Protein AF-A0A4S5A8Y5-F1 (afdb_monomer_lite)

Foldseek 3Di:
DQCVPDDLVRQQVVVQVVCVVVVHGDHDPGSVVVVVVCVVVVSDPPPPPDPPPPPPPDDDDD

Radius of gyration: 18.38 Å; chains: 1; bounding box: 37×41×47 Å

pLDDT: mean 76.52, std 15.6, range [49.47, 97.44]

Secondary structure (DSSP, 8-state):
---TT--HHHHHHHHHHHHHTTT-----S-HHHHHHHHHHTT---TT---------------

Structure (mmCIF, N/CA/C/O backbone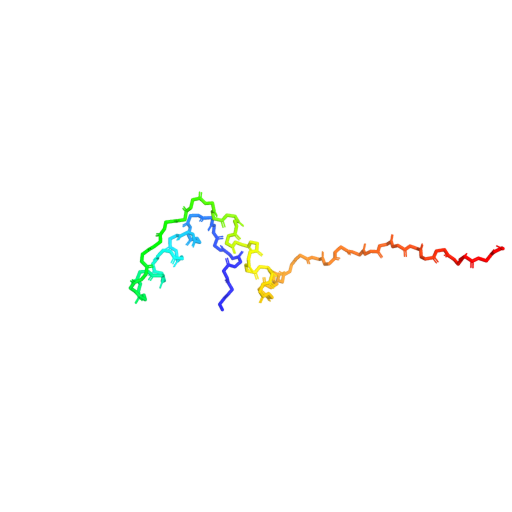):
data_AF-A0A4S5A8Y5-F1
#
_entry.id   AF-A0A4S5A8Y5-F1
#
loop_
_atom_site.group_PDB
_atom_site.id
_atom_site.type_symbol
_atom_site.label_atom_id
_atom_site.label_alt_id
_atom_site.label_comp_id
_atom_site.label_asym_id
_atom_site.label_entity_id
_atom_site.label_seq_id
_atom_site.pdbx_PDB_ins_code
_atom_site.Cartn_x
_atom_site.Cartn_y
_atom_site.Cartn_z
_atom_site.occupancy
_atom_site.B_iso_or_equiv
_atom_site.auth_seq_id
_atom_site.auth_comp_id
_atom_site.auth_asym_id
_atom_site.auth_atom_id
_atom_site.pdbx_PDB_model_num
ATOM 1 N N . MET A 1 1 ? 12.840 -2.629 1.480 1.00 51.50 1 MET A N 1
ATOM 2 C CA . MET A 1 1 ? 11.979 -3.659 0.858 1.00 51.50 1 MET A CA 1
ATOM 3 C C . MET A 1 1 ? 11.599 -3.193 -0.540 1.00 51.50 1 MET A C 1
ATOM 5 O O . MET A 1 1 ? 11.246 -2.032 -0.698 1.00 51.50 1 MET A O 1
ATOM 9 N N . ARG A 1 2 ? 11.778 -4.034 -1.566 1.00 57.62 2 ARG A N 1
ATOM 10 C CA . ARG A 1 2 ? 11.504 -3.681 -2.970 1.00 57.62 2 ARG A CA 1
ATOM 11 C C . ARG A 1 2 ? 10.077 -4.120 -3.324 1.00 57.62 2 ARG A C 1
ATOM 13 O O . ARG A 1 2 ? 9.856 -5.285 -3.615 1.00 57.62 2 ARG A O 1
ATOM 20 N N . HIS A 1 3 ? 9.113 -3.198 -3.302 1.00 61.78 3 HIS A N 1
ATOM 21 C CA . HIS A 1 3 ? 7.708 -3.464 -3.678 1.00 61.78 3 HIS A CA 1
ATOM 22 C C . HIS A 1 3 ? 7.471 -3.438 -5.197 1.00 61.78 3 HIS A C 1
ATOM 24 O O . HIS A 1 3 ? 6.337 -3.447 -5.659 1.00 61.78 3 HIS A O 1
ATOM 30 N N . SER A 1 4 ? 8.543 -3.399 -5.991 1.00 62.09 4 SER A N 1
ATOM 31 C CA . SER A 1 4 ? 8.517 -3.216 -7.446 1.00 62.09 4 SER A CA 1
ATOM 32 C C . SER A 1 4 ? 7.812 -4.349 -8.209 1.00 62.09 4 SER A C 1
ATOM 34 O O . SER A 1 4 ? 7.524 -4.177 -9.388 1.00 62.09 4 SER A O 1
ATOM 36 N N . HIS A 1 5 ? 7.558 -5.482 -7.545 1.00 71.19 5 HIS A N 1
ATOM 37 C CA . HIS A 1 5 ? 6.944 -6.691 -8.103 1.00 71.19 5 HIS A CA 1
ATOM 38 C C . HIS A 1 5 ? 5.468 -6.852 -7.705 1.00 71.19 5 HIS A C 1
ATOM 40 O O . HIS A 1 5 ? 4.812 -7.761 -8.202 1.00 71.19 5 HIS A O 1
ATOM 46 N N . LEU A 1 6 ? 4.956 -6.018 -6.792 1.00 79.38 6 LEU A N 1
ATOM 47 C CA . LEU A 1 6 ? 3.554 -6.073 -6.385 1.00 79.38 6 LEU A CA 1
ATOM 48 C C . LEU A 1 6 ? 2.684 -5.404 -7.450 1.00 79.38 6 LEU A C 1
ATOM 50 O O . LEU A 1 6 ? 3.030 -4.333 -7.959 1.00 79.38 6 LEU A O 1
ATOM 54 N N . ASP A 1 7 ? 1.549 -6.026 -7.755 1.00 85.94 7 ASP A N 1
ATOM 55 C CA . ASP A 1 7 ? 0.476 -5.344 -8.468 1.00 85.94 7 ASP A CA 1
ATOM 56 C C . ASP A 1 7 ? -0.173 -4.264 -7.578 1.00 85.94 7 ASP A C 1
ATOM 58 O O . ASP A 1 7 ? 0.145 -4.105 -6.394 1.00 85.94 7 ASP A O 1
ATOM 62 N N . GLU A 1 8 ? -1.048 -3.455 -8.168 1.00 85.19 8 GLU A N 1
ATOM 63 C CA . GLU A 1 8 ? -1.645 -2.293 -7.500 1.00 85.19 8 GLU A CA 1
ATOM 64 C C . GLU A 1 8 ? -2.508 -2.680 -6.293 1.00 85.19 8 GLU A C 1
ATOM 66 O O . GLU A 1 8 ? -2.474 -1.993 -5.270 1.00 85.19 8 GLU A O 1
ATOM 71 N N . ALA A 1 9 ? -3.226 -3.801 -6.380 1.00 87.62 9 ALA A N 1
ATOM 72 C CA . ALA A 1 9 ? -4.070 -4.297 -5.300 1.00 87.62 9 ALA A CA 1
ATOM 73 C C . ALA A 1 9 ? -3.224 -4.823 -4.132 1.00 87.62 9 ALA A C 1
ATOM 75 O O . ALA A 1 9 ? -3.475 -4.481 -2.974 1.00 87.62 9 ALA A O 1
ATOM 76 N N . ALA A 1 10 ? -2.179 -5.595 -4.429 1.00 88.62 10 ALA A N 1
ATOM 77 C CA . ALA A 1 10 ? -1.251 -6.109 -3.433 1.00 88.62 10 ALA A CA 1
ATOM 78 C C . ALA A 1 10 ? -0.466 -4.981 -2.749 1.00 88.62 10 ALA A C 1
ATOM 80 O O . ALA A 1 10 ? -0.220 -5.039 -1.543 1.00 88.62 10 ALA A O 1
ATOM 81 N N . LEU A 1 11 ? -0.108 -3.925 -3.488 1.00 88.94 11 LEU A N 1
ATOM 82 C CA . LEU A 1 11 ? 0.535 -2.746 -2.915 1.00 88.94 11 LEU A CA 1
ATOM 83 C C . LEU A 1 11 ? -0.401 -1.996 -1.961 1.00 88.94 11 LEU A C 1
ATOM 85 O O . LEU A 1 11 ? 0.021 -1.640 -0.862 1.00 88.94 11 LEU A O 1
ATOM 89 N N . ALA A 1 12 ? -1.656 -1.773 -2.359 1.00 91.69 12 ALA A N 1
ATOM 90 C CA . ALA A 1 12 ? -2.652 -1.117 -1.516 1.00 91.69 12 ALA A CA 1
ATOM 91 C C . ALA A 1 12 ? -2.881 -1.890 -0.209 1.00 91.69 12 ALA A C 1
ATOM 93 O O . ALA A 1 12 ? -2.748 -1.318 0.871 1.00 91.69 12 ALA A O 1
ATOM 94 N N . ALA A 1 13 ? -3.115 -3.202 -0.305 1.00 93.00 13 ALA A N 1
ATOM 95 C CA . ALA A 1 13 ? -3.321 -4.064 0.856 1.00 93.00 13 ALA A CA 1
ATOM 96 C C . ALA A 1 13 ? -2.109 -4.070 1.801 1.00 93.00 13 ALA A C 1
ATOM 98 O O . ALA A 1 13 ? -2.263 -4.010 3.022 1.00 93.00 13 ALA A O 1
ATOM 99 N N . TRP A 1 14 ? -0.891 -4.093 1.249 1.00 92.06 14 TRP A N 1
ATOM 100 C CA . TRP A 1 14 ? 0.326 -4.014 2.052 1.00 92.06 14 TRP A CA 1
ATOM 101 C C . TRP A 1 14 ? 0.439 -2.681 2.803 1.00 92.06 14 TRP A C 1
ATOM 103 O O . TRP A 1 14 ? 0.776 -2.687 3.989 1.00 92.06 14 TRP A O 1
ATOM 113 N N . VAL A 1 15 ? 0.140 -1.549 2.154 1.00 92.19 15 VAL A N 1
ATOM 114 C CA . VAL A 1 15 ? 0.161 -0.230 2.810 1.00 92.19 15 VAL A CA 1
ATOM 115 C C . VAL A 1 15 ? -0.864 -0.180 3.937 1.00 92.19 15 VAL A C 1
ATOM 117 O O . VAL A 1 15 ? -0.512 0.169 5.062 1.00 92.19 15 VAL A O 1
ATOM 120 N N . GLU A 1 16 ? -2.108 -0.572 3.663 1.00 95.19 16 GLU A N 1
ATOM 121 C CA . GLU A 1 16 ? -3.190 -0.539 4.651 1.00 95.19 16 GLU A CA 1
ATOM 122 C C . GLU A 1 16 ? -2.870 -1.418 5.862 1.00 95.19 16 GLU A C 1
ATOM 124 O O . GLU A 1 16 ? -2.959 -0.954 6.999 1.00 95.19 16 GLU A O 1
ATOM 129 N N . SER A 1 17 ? -2.393 -2.646 5.633 1.00 95.12 17 SER A N 1
ATOM 130 C CA . SER A 1 17 ? -1.960 -3.541 6.709 1.00 95.12 17 SER A CA 1
ATOM 131 C C . SER A 1 17 ? -0.786 -2.968 7.506 1.00 95.12 17 SER A C 1
ATOM 133 O O . SER A 1 17 ? -0.752 -3.108 8.729 1.00 95.12 17 SER A O 1
ATOM 135 N N . SER A 1 18 ? 0.178 -2.331 6.838 1.00 93.75 18 SER A N 1
ATOM 136 C CA . SER A 1 18 ? 1.365 -1.773 7.496 1.00 93.75 18 SER A CA 1
ATOM 137 C C . SER A 1 18 ? 1.014 -0.578 8.380 1.00 93.75 18 SER A C 1
ATOM 139 O O . SER A 1 18 ? 1.548 -0.446 9.480 1.00 93.75 18 SER A O 1
ATOM 141 N N . CYS A 1 19 ? 0.112 0.287 7.920 1.00 95.56 19 CYS A N 1
ATOM 142 C CA . CYS A 1 19 ? -0.369 1.432 8.686 1.00 95.56 19 CYS A CA 1
ATOM 143 C C . CYS A 1 19 ? -1.294 0.991 9.837 1.00 95.56 19 CYS A C 1
ATOM 145 O O . CYS A 1 19 ? -1.159 1.487 10.957 1.00 95.56 19 CYS A O 1
ATOM 147 N N . ALA A 1 20 ? -2.147 -0.017 9.615 1.00 97.19 20 ALA A N 1
ATOM 148 C CA . ALA A 1 20 ? -2.979 -0.610 10.663 1.00 97.19 20 ALA A CA 1
ATOM 149 C C . ALA A 1 20 ? -2.143 -1.210 11.807 1.00 97.19 20 ALA A C 1
ATOM 151 O O . ALA A 1 20 ? -2.461 -0.988 12.974 1.00 97.19 20 ALA A O 1
ATOM 152 N N . ALA A 1 21 ? -1.032 -1.889 11.496 1.00 96.75 21 ALA A N 1
ATOM 153 C CA . ALA A 1 21 ? -0.111 -2.431 12.501 1.00 96.75 21 ALA A CA 1
ATOM 154 C C . ALA A 1 21 ? 0.541 -1.350 13.389 1.00 96.75 21 ALA A C 1
ATOM 156 O O . ALA A 1 21 ? 0.991 -1.645 14.492 1.00 96.75 21 ALA A O 1
ATOM 157 N N . GLN A 1 22 ? 0.573 -0.098 12.924 1.00 97.25 22 GLN A N 1
ATOM 158 C CA . GLN A 1 22 ? 1.091 1.061 13.660 1.00 97.25 22 GLN A CA 1
ATOM 159 C C . GLN A 1 22 ? -0.017 1.849 14.380 1.00 97.25 22 GLN A C 1
ATOM 161 O O . GLN A 1 22 ? 0.255 2.894 14.966 1.00 97.25 22 GLN A O 1
ATOM 166 N N . GLY A 1 23 ? -1.268 1.378 14.330 1.00 97.44 23 GLY A N 1
ATOM 167 C CA . GLY A 1 23 ? -2.419 2.057 14.930 1.00 97.44 23 GLY A CA 1
ATOM 168 C C . GLY A 1 23 ? -2.945 3.244 14.119 1.00 97.44 23 GLY A C 1
ATOM 169 O O . GLY A 1 23 ? -3.729 4.032 14.641 1.00 97.44 23 GLY A O 1
ATOM 170 N N . VAL A 1 24 ? -2.543 3.380 12.850 1.00 96.69 24 VAL A N 1
ATOM 171 C CA . VAL A 1 24 ? -2.961 4.478 11.967 1.00 96.69 24 VAL A CA 1
ATOM 172 C C . VAL A 1 24 ? -3.716 3.898 10.768 1.00 96.69 24 VAL A C 1
ATOM 174 O O . VAL A 1 24 ? -3.111 3.637 9.733 1.00 96.69 24 VAL A O 1
ATOM 177 N N . PRO A 1 25 ? -5.027 3.637 10.865 1.00 91.88 25 PRO A N 1
ATOM 178 C CA . PRO A 1 25 ? -5.784 3.105 9.738 1.00 91.88 25 PRO A CA 1
ATOM 179 C C . PRO A 1 25 ? -5.863 4.130 8.599 1.00 91.88 25 PRO A C 1
ATOM 181 O O . PRO A 1 25 ? -6.175 5.301 8.810 1.00 91.88 25 PRO A O 1
ATOM 184 N N . VAL A 1 26 ? -5.598 3.672 7.376 1.00 93.62 26 VAL A N 1
ATOM 185 C CA . VAL A 1 26 ? -5.665 4.473 6.146 1.00 93.62 26 VAL A CA 1
ATOM 186 C C . VAL A 1 26 ? -6.493 3.742 5.094 1.00 93.62 26 VAL A C 1
ATOM 188 O O . VAL A 1 26 ? -6.698 2.535 5.194 1.00 93.62 26 VAL A O 1
ATOM 191 N N . LYS A 1 27 ? -6.944 4.471 4.072 1.00 93.94 27 LYS A N 1
ATOM 192 C CA . LYS A 1 27 ? -7.584 3.911 2.878 1.00 93.94 27 LYS A CA 1
ATOM 193 C C . LYS A 1 27 ? -6.819 4.356 1.640 1.00 93.94 27 LYS A C 1
ATOM 195 O O . LYS A 1 27 ? -6.657 5.558 1.426 1.00 93.94 27 LYS A O 1
ATOM 200 N N . VAL A 1 28 ? -6.380 3.409 0.817 1.00 91.81 28 VAL A N 1
ATOM 201 C CA . VAL A 1 28 ? -5.673 3.706 -0.435 1.00 91.81 28 VAL A CA 1
ATOM 202 C C . VAL A 1 28 ? -6.691 3.838 -1.567 1.00 91.81 28 VAL A C 1
ATOM 204 O O . VAL A 1 28 ? -7.345 2.876 -1.952 1.00 91.81 28 VAL A O 1
ATOM 207 N N . THR A 1 29 ? -6.845 5.049 -2.106 1.00 91.50 29 THR A N 1
ATOM 208 C CA . THR A 1 29 ? -7.775 5.337 -3.215 1.00 91.50 29 THR A CA 1
ATOM 209 C C . THR A 1 29 ? -7.126 5.225 -4.592 1.00 91.50 29 THR A C 1
ATOM 211 O O . THR A 1 29 ? -7.790 4.820 -5.540 1.00 91.50 29 THR A O 1
ATOM 214 N N . ASP A 1 30 ? -5.838 5.561 -4.701 1.00 89.75 30 ASP A N 1
ATOM 215 C CA . ASP A 1 30 ? -5.033 5.404 -5.915 1.00 89.75 30 ASP A CA 1
ATOM 216 C C . ASP A 1 30 ? -3.663 4.784 -5.564 1.00 89.75 30 ASP A C 1
ATOM 218 O O . ASP A 1 30 ? -2.753 5.485 -5.098 1.00 89.75 30 ASP A O 1
ATOM 222 N N . PRO A 1 31 ? -3.479 3.472 -5.797 1.00 85.25 31 PRO A N 1
ATOM 223 C CA . PRO A 1 31 ? -2.222 2.776 -5.517 1.00 85.25 31 PRO A CA 1
ATOM 224 C C . PRO A 1 31 ? -1.051 3.260 -6.389 1.00 85.25 31 PRO A C 1
ATOM 226 O O . PRO A 1 31 ? 0.120 3.090 -6.030 1.00 85.25 31 PRO A O 1
ATOM 229 N N . THR A 1 32 ? -1.328 3.911 -7.521 1.00 85.12 32 THR A N 1
ATOM 230 C CA . THR A 1 32 ? -0.303 4.427 -8.439 1.00 85.12 32 THR A CA 1
ATOM 231 C C . THR A 1 32 ? 0.524 5.539 -7.794 1.00 85.12 32 THR A C 1
ATOM 233 O O . THR A 1 32 ? 1.725 5.662 -8.058 1.00 85.12 32 THR A O 1
ATOM 236 N N . VAL A 1 33 ? -0.089 6.338 -6.913 1.00 84.75 33 VAL A N 1
ATOM 237 C CA . VAL A 1 33 ? 0.596 7.401 -6.161 1.00 84.75 33 VAL A CA 1
ATOM 238 C C . VAL A 1 33 ? 1.649 6.810 -5.225 1.00 84.75 33 VAL A C 1
ATOM 240 O O . VAL A 1 33 ? 2.770 7.317 -5.174 1.00 84.75 33 VAL A O 1
ATOM 243 N N . VAL A 1 34 ? 1.345 5.687 -4.568 1.00 83.12 34 VAL A N 1
ATOM 244 C CA . VAL A 1 34 ? 2.278 4.986 -3.669 1.00 83.12 34 VAL A CA 1
ATOM 245 C C . VAL A 1 34 ? 3.544 4.560 -4.421 1.00 83.12 34 VAL A C 1
ATOM 247 O O . VAL A 1 34 ? 4.658 4.770 -3.937 1.00 83.12 34 VAL A O 1
ATOM 250 N N . ARG A 1 35 ? 3.406 4.050 -5.655 1.00 79.00 35 ARG A N 1
ATOM 251 C CA . ARG A 1 35 ? 4.558 3.692 -6.509 1.00 79.00 35 ARG A CA 1
ATOM 252 C C . ARG A 1 35 ? 5.424 4.902 -6.860 1.00 79.00 35 ARG A C 1
ATOM 254 O O . ARG A 1 35 ? 6.651 4.800 -6.847 1.00 79.00 35 ARG A O 1
ATOM 261 N N . ARG A 1 36 ? 4.808 6.050 -7.167 1.00 82.00 36 ARG A N 1
ATOM 262 C CA . ARG A 1 36 ? 5.533 7.294 -7.492 1.00 82.00 36 ARG A CA 1
ATOM 263 C C . ARG A 1 36 ? 6.311 7.821 -6.291 1.00 82.00 36 ARG A C 1
ATOM 265 O O . ARG A 1 36 ? 7.470 8.193 -6.452 1.00 82.00 36 ARG A O 1
ATOM 272 N N . VAL A 1 37 ? 5.706 7.800 -5.101 1.00 81.00 37 VAL A N 1
ATOM 273 C CA . VAL A 1 37 ? 6.381 8.173 -3.848 1.00 81.00 37 VAL A CA 1
ATOM 274 C C . VAL A 1 37 ? 7.567 7.249 -3.583 1.00 81.00 37 VAL A C 1
ATOM 276 O O . VAL A 1 37 ? 8.652 7.742 -3.294 1.00 81.00 37 VAL A O 1
ATOM 279 N N . GLY A 1 38 ? 7.413 5.936 -3.786 1.00 77.12 38 GLY A N 1
ATOM 280 C CA . GLY A 1 38 ? 8.537 4.996 -3.726 1.00 77.12 38 GLY A CA 1
ATOM 281 C C . GLY A 1 38 ? 9.695 5.413 -4.642 1.00 77.12 38 GLY A C 1
ATOM 282 O O . GLY A 1 38 ? 10.838 5.488 -4.195 1.00 77.12 38 GLY A O 1
ATOM 283 N N . GLY A 1 39 ? 9.397 5.776 -5.893 1.00 78.38 39 GLY A N 1
ATOM 284 C CA . GLY A 1 39 ? 10.397 6.288 -6.835 1.00 78.38 39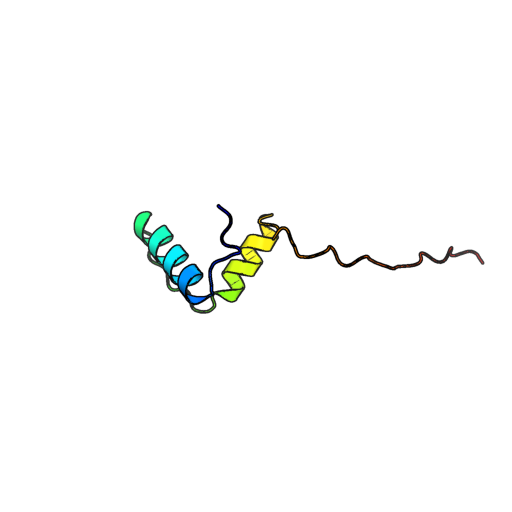 GLY A CA 1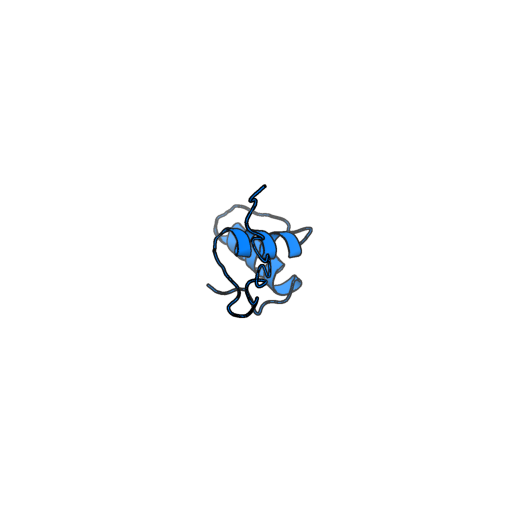
ATOM 285 C C . GLY A 1 39 ? 11.097 7.574 -6.369 1.00 78.38 39 GLY A C 1
ATOM 286 O O . GLY A 1 39 ? 12.305 7.703 -6.556 1.00 78.38 39 GLY A O 1
ATOM 287 N N . LEU A 1 40 ? 10.373 8.501 -5.728 1.00 77.94 40 LEU A N 1
ATOM 288 C CA . LEU A 1 40 ? 10.944 9.735 -5.165 1.00 77.94 40 LEU A CA 1
ATOM 289 C C . LEU A 1 40 ? 11.838 9.472 -3.949 1.00 77.94 40 LEU A C 1
ATOM 291 O O . LEU A 1 40 ? 12.868 10.121 -3.795 1.00 77.94 40 LEU A O 1
ATOM 295 N N . LEU A 1 41 ? 11.476 8.496 -3.115 1.00 78.81 41 LEU A N 1
ATOM 296 C CA . LEU A 1 41 ? 12.240 8.091 -1.931 1.00 78.81 41 LEU A CA 1
ATOM 297 C C . LEU A 1 41 ? 13.484 7.250 -2.269 1.00 78.81 41 LEU A C 1
ATOM 299 O O . LEU A 1 41 ? 14.118 6.690 -1.378 1.00 78.81 41 LEU A O 1
ATOM 303 N N . GLY A 1 42 ? 13.844 7.134 -3.549 1.00 66.81 42 GLY A N 1
ATOM 304 C CA . GLY A 1 42 ? 15.009 6.369 -3.978 1.00 66.81 42 GLY A CA 1
ATOM 305 C C . GLY A 1 42 ? 14.779 4.859 -4.014 1.00 66.81 42 GLY A C 1
ATOM 306 O O . GLY A 1 42 ? 15.743 4.115 -4.200 1.00 66.81 42 GLY A O 1
ATOM 307 N N . ALA A 1 43 ? 13.527 4.381 -3.930 1.00 65.62 43 ALA A N 1
ATOM 308 C CA . ALA A 1 43 ? 13.180 3.028 -4.365 1.00 65.62 43 ALA A CA 1
ATOM 309 C C . ALA A 1 43 ? 13.213 2.997 -5.901 1.00 65.62 43 ALA A C 1
ATOM 311 O O . ALA A 1 43 ? 12.194 2.906 -6.583 1.00 65.62 43 ALA A O 1
ATOM 312 N N . SER A 1 44 ? 14.417 3.156 -6.451 1.00 56.59 44 SER A N 1
ATOM 313 C CA . SER A 1 44 ? 14.655 3.075 -7.879 1.00 56.59 44 SER A CA 1
ATOM 314 C C . SER A 1 44 ? 14.305 1.654 -8.318 1.00 56.59 44 SER A C 1
ATOM 316 O O . SER A 1 44 ? 14.877 0.698 -7.781 1.00 56.59 44 SER A O 1
ATOM 318 N N . PRO A 1 45 ? 13.357 1.468 -9.251 1.00 57.66 45 PRO A N 1
ATOM 319 C CA . PRO A 1 45 ? 13.208 0.186 -9.903 1.00 57.66 45 PRO A CA 1
ATOM 320 C C . PRO A 1 45 ? 14.492 -0.021 -10.705 1.00 57.66 45 PRO A C 1
ATOM 322 O O . PRO A 1 45 ? 14.727 0.676 -11.695 1.00 57.66 45 PRO A O 1
ATOM 325 N N . GLU A 1 46 ? 15.348 -0.945 -10.272 1.00 54.28 46 GLU A N 1
ATOM 326 C CA . GLU A 1 46 ? 16.356 -1.531 -11.154 1.00 54.28 46 GLU A CA 1
ATOM 327 C C . GLU A 1 46 ? 15.633 -1.968 -12.437 1.00 54.28 46 GLU A C 1
ATOM 329 O O . GLU A 1 46 ? 14.902 -2.952 -12.441 1.00 54.28 46 GLU A O 1
ATOM 334 N N . GLY A 1 47 ? 15.736 -1.166 -13.501 1.00 52.91 47 GLY A N 1
ATOM 335 C CA . GLY A 1 47 ? 15.062 -1.434 -14.772 1.00 52.91 47 GLY A CA 1
ATOM 336 C C . GLY A 1 47 ? 14.526 -0.217 -15.522 1.00 52.91 47 GLY A C 1
ATOM 337 O O . GLY A 1 47 ? 14.465 -0.264 -16.752 1.00 52.91 47 GLY A O 1
ATOM 338 N N . VAL A 1 48 ? 14.207 0.906 -14.865 1.00 51.94 48 VAL A N 1
ATOM 339 C CA . VAL A 1 48 ? 13.875 2.128 -15.621 1.00 51.94 48 VAL A CA 1
ATOM 340 C C . VAL A 1 48 ? 15.183 2.767 -16.057 1.00 51.94 48 VAL A C 1
ATOM 342 O O . VAL A 1 48 ? 15.780 3.568 -15.341 1.00 51.94 48 VAL A O 1
ATOM 345 N N . ARG A 1 49 ? 15.655 2.364 -17.244 1.00 55.12 49 ARG A N 1
ATOM 346 C CA . ARG A 1 49 ? 16.756 3.016 -17.957 1.00 55.12 49 ARG A CA 1
ATOM 347 C C . ARG A 1 49 ? 16.560 4.523 -17.832 1.00 55.12 49 ARG A C 1
ATOM 349 O O . ARG A 1 49 ? 15.573 5.058 -18.341 1.00 55.12 49 ARG A O 1
ATOM 356 N N . ALA A 1 50 ? 17.486 5.192 -17.144 1.00 55.44 50 ALA A N 1
ATOM 357 C CA . ALA A 1 50 ? 17.561 6.641 -17.143 1.00 55.44 50 ALA A CA 1
ATOM 358 C C . ALA A 1 50 ? 17.419 7.094 -18.598 1.00 55.44 50 ALA A C 1
ATOM 360 O O . ALA A 1 50 ? 18.200 6.662 -19.451 1.00 55.44 50 ALA A O 1
ATOM 361 N N . ARG A 1 51 ? 16.378 7.878 -18.913 1.00 62.72 51 ARG A N 1
ATOM 362 C CA . ARG A 1 51 ? 16.235 8.444 -20.256 1.00 62.72 51 ARG A CA 1
ATOM 363 C C . ARG A 1 51 ? 17.551 9.151 -20.556 1.00 62.72 51 ARG A C 1
ATOM 365 O O . ARG A 1 51 ? 17.859 10.147 -19.903 1.00 62.72 51 ARG A O 1
ATOM 372 N N . LYS A 1 52 ? 18.342 8.615 -21.497 1.00 55.19 52 LYS A N 1
ATOM 373 C CA . LYS A 1 52 ? 19.528 9.293 -22.023 1.00 55.19 52 LYS A CA 1
ATOM 374 C C . LYS A 1 52 ? 19.032 10.666 -22.459 1.00 55.19 52 LYS A C 1
ATOM 376 O O . LYS A 1 52 ? 18.290 10.764 -23.435 1.00 55.19 52 LYS A O 1
ATOM 381 N N . ARG A 1 53 ? 19.401 11.722 -21.729 1.00 61.81 53 ARG A N 1
ATOM 382 C CA . ARG A 1 53 ? 19.338 13.078 -22.269 1.00 61.81 53 ARG A CA 1
ATOM 383 C C . ARG A 1 53 ? 20.314 13.093 -23.439 1.00 61.81 53 ARG A C 1
ATOM 385 O O . ARG A 1 53 ? 21.490 13.382 -23.261 1.00 61.81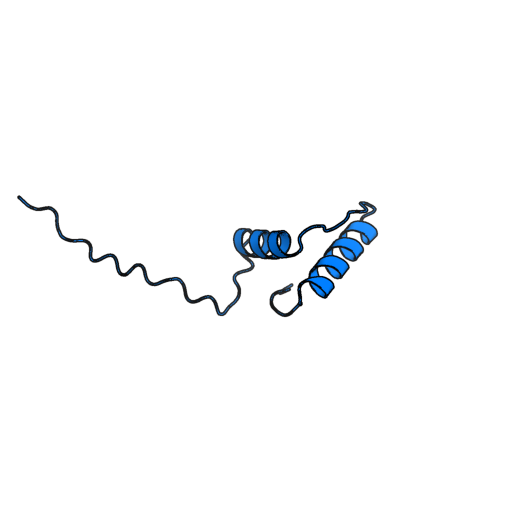 53 ARG A O 1
ATOM 392 N N . SER A 1 54 ? 19.831 12.739 -24.626 1.00 62.62 54 SER A N 1
ATOM 393 C CA . SER A 1 54 ? 20.473 13.116 -25.880 1.00 62.62 54 SER A CA 1
ATOM 394 C C . SER A 1 54 ? 20.181 14.598 -26.083 1.00 62.62 54 SER A C 1
ATOM 396 O O . SER A 1 54 ? 19.294 14.990 -26.831 1.00 62.62 54 SER A O 1
ATOM 398 N N . GLY A 1 55 ? 20.832 15.422 -25.269 1.00 59.00 55 GLY A N 1
ATOM 399 C CA . GLY A 1 55 ? 20.894 16.854 -25.471 1.00 59.00 55 GLY A CA 1
ATOM 400 C C . GLY A 1 55 ? 22.286 17.142 -25.983 1.00 59.00 55 GLY A C 1
ATOM 401 O O . GLY A 1 55 ? 23.200 17.324 -25.184 1.00 59.00 55 GLY A O 1
ATOM 402 N N . THR A 1 56 ? 22.458 17.133 -27.302 1.00 62.19 56 THR A N 1
ATOM 403 C CA . THR A 1 56 ? 23.643 17.703 -27.937 1.00 62.19 56 THR A CA 1
ATOM 404 C C . THR A 1 56 ? 23.723 19.155 -27.481 1.00 62.19 56 THR A C 1
ATOM 406 O O . THR A 1 56 ? 22.931 19.995 -27.906 1.00 62.19 56 THR A O 1
ATOM 409 N N . ARG A 1 57 ? 24.634 19.453 -26.551 1.00 64.56 57 ARG A N 1
ATOM 410 C CA . ARG A 1 57 ? 24.975 20.829 -26.198 1.00 64.56 57 ARG A CA 1
ATOM 411 C C . ARG A 1 57 ? 25.672 21.418 -27.418 1.00 64.56 57 ARG A C 1
ATOM 413 O O . ARG A 1 57 ? 26.867 21.213 -27.597 1.00 64.56 57 ARG A O 1
ATOM 420 N N . ALA A 1 58 ? 24.919 22.105 -28.271 1.00 67.62 58 ALA A N 1
ATOM 421 C CA . 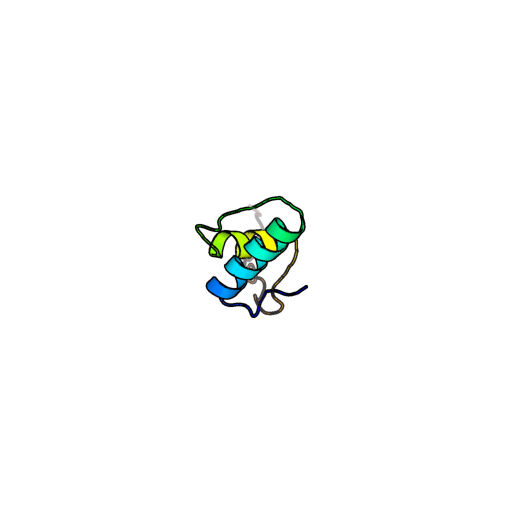ALA A 1 58 ? 25.516 22.945 -29.295 1.00 67.62 58 ALA A CA 1
ATOM 422 C C . ALA A 1 58 ? 26.350 24.033 -28.588 1.00 67.62 58 ALA A C 1
ATOM 424 O O . ALA A 1 58 ? 25.853 24.647 -27.632 1.00 67.62 58 ALA A O 1
ATOM 425 N N . PRO A 1 59 ? 27.614 24.261 -28.983 1.00 60.78 59 PRO A N 1
ATOM 426 C CA . PRO A 1 59 ? 28.376 25.381 -28.459 1.00 60.78 59 PRO A CA 1
ATOM 427 C C . PRO A 1 59 ? 27.704 26.678 -28.928 1.00 60.78 59 PRO A C 1
ATOM 429 O O . PRO A 1 59 ? 27.555 26.910 -30.125 1.00 60.78 59 PRO A O 1
ATOM 432 N N . ARG A 1 60 ? 27.270 27.526 -27.986 1.00 56.25 60 ARG A N 1
ATOM 433 C CA . ARG A 1 60 ? 26.933 28.921 -28.299 1.00 56.25 60 ARG A CA 1
ATOM 434 C C . ARG A 1 60 ? 28.246 29.665 -28.510 1.00 56.25 60 ARG A C 1
ATOM 436 O O . ARG A 1 60 ? 28.924 29.982 -27.539 1.00 56.25 60 ARG A O 1
ATOM 443 N N . GLY A 1 61 ? 28.577 29.908 -29.771 1.00 66.75 61 GLY A N 1
ATOM 444 C CA . GLY A 1 61 ? 29.584 30.869 -30.192 1.00 66.75 61 GLY A CA 1
ATOM 445 C C . GLY A 1 61 ? 29.126 31.551 -31.478 1.00 66.75 61 GLY A C 1
ATOM 446 O O . GLY A 1 61 ? 29.110 30.905 -32.522 1.00 66.75 61 GLY A O 1
ATOM 447 N N . ALA A 1 62 ? 28.710 32.811 -31.352 1.00 49.47 62 ALA A N 1
ATOM 448 C CA . ALA A 1 62 ? 28.787 33.890 -32.338 1.00 49.47 62 ALA A CA 1
ATOM 449 C C . ALA A 1 62 ? 28.486 35.197 -31.593 1.00 49.47 62 ALA A C 1
ATOM 451 O O . ALA A 1 62 ? 27.433 35.236 -30.911 1.00 49.47 62 ALA A O 1
#

Sequence (62 aa):
MRHSHLDEAALAAWVESSCAAQGVPVKVTDPTVVR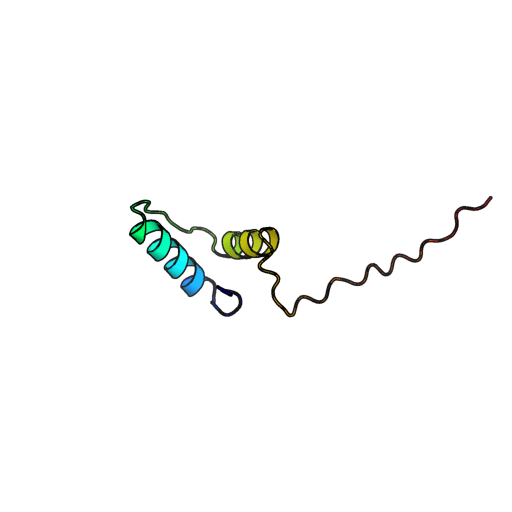RVGGLLGASPEGVRARKRSGTRAPRGA